Protein AF-A0A2P7QIU6-F1 (afdb_monomer)

Sequence (153 aa):
MKAYGISPVIDLADPEDSRVQACISLVTDIVCQALRARGDCFHYAVDWRDPGGPEWSTCTEDLAKPQVHTLSDPREIARLVRMSVDPFSGKAAIIRSIATCRAVTFGYDGQAFLCLRHEDDPPTSSDPSLVTTEDRSDLLADTDYFDGFLPAN

pLDDT: mean 87.94, std 11.89, range [35.66, 98.12]

Nearest PDB structures (foldseek):
  1t94-assembly2_B  TM=3.226E-01  e=3.345E-01  Homo sapiens
  6no4-assembly1_A  TM=3.415E-01  e=2.131E+00  Blastocystis sp. ATCC 50177/Nand II
  5dcx-assembly3_C  TM=1.815E-01  e=4.110E+00  adeno-associated virus 2

Secondary structure (DSSP, 8-state):
-EEEEEEESS----TT-HHHHHHHHHHHHHHHHHHTTTS---EEEEEEE-TTPPTTB---TTT-EEEEEEE--HHHHHHHHHHHH-TTS-B--EEE-TTT--EEEE-TTS-EEEEE-TTSPPP--S-TTTEEEEE-GGGGTS-STTT-PPPP-

Structure (mmCIF, N/CA/C/O backbone):
data_AF-A0A2P7QIU6-F1
#
_entry.id   AF-A0A2P7QIU6-F1
#
loop_
_atom_site.group_PDB
_atom_site.id
_atom_site.type_symbol
_atom_site.label_atom_id
_atom_site.label_alt_id
_atom_site.label_comp_id
_atom_site.label_asym_id
_atom_site.label_entity_id
_atom_site.label_seq_id
_atom_site.pdbx_PDB_ins_code
_atom_site.Cartn_x
_atom_site.Cartn_y
_atom_site.Cartn_z
_atom_site.occupancy
_atom_site.B_iso_or_equiv
_atom_site.auth_seq_id
_atom_site.auth_comp_id
_atom_site.auth_asym_id
_atom_site.auth_atom_id
_atom_site.pdbx_PDB_model_num
ATOM 1 N N . MET A 1 1 ? -12.591 -11.334 4.037 1.00 88.31 1 MET A N 1
ATOM 2 C CA . MET A 1 1 ? -11.599 -10.242 3.996 1.00 88.31 1 MET A CA 1
ATOM 3 C C . MET A 1 1 ? -12.321 -8.935 3.715 1.00 88.31 1 MET A C 1
ATOM 5 O O . MET A 1 1 ? -13.436 -8.980 3.208 1.00 88.31 1 MET A O 1
ATOM 9 N N . LYS A 1 2 ? -11.722 -7.797 4.057 1.00 93.12 2 LYS A N 1
ATOM 10 C CA . LYS A 1 2 ? -12.162 -6.455 3.647 1.00 93.12 2 LYS A CA 1
ATOM 11 C C . LYS A 1 2 ? -11.009 -5.772 2.929 1.00 93.12 2 LYS A C 1
ATOM 13 O O . LYS A 1 2 ? -9.859 -6.043 3.282 1.00 93.12 2 LYS A O 1
ATOM 18 N N . ALA A 1 3 ? -11.307 -4.911 1.964 1.00 94.38 3 ALA A N 1
ATOM 19 C CA . ALA A 1 3 ? -10.288 -4.075 1.349 1.00 94.38 3 ALA A CA 1
ATOM 20 C C . ALA A 1 3 ? -10.523 -2.601 1.659 1.00 94.38 3 ALA A C 1
ATOM 22 O O . ALA A 1 3 ? -11.663 -2.153 1.760 1.00 94.38 3 ALA A O 1
ATOM 23 N N . TYR A 1 4 ? -9.429 -1.864 1.815 1.00 96.94 4 TYR A N 1
ATOM 24 C CA . TYR A 1 4 ? -9.450 -0.431 2.065 1.00 96.94 4 TYR A CA 1
ATOM 25 C C . TYR A 1 4 ? -8.470 0.277 1.139 1.00 96.94 4 TYR A C 1
ATOM 27 O O . TYR A 1 4 ? -7.322 -0.151 1.003 1.00 96.94 4 TYR A O 1
ATOM 35 N N . GLY A 1 5 ? -8.919 1.371 0.533 1.00 96.38 5 GLY A N 1
ATOM 36 C CA . GLY A 1 5 ? -8.059 2.310 -0.172 1.00 96.38 5 GLY A CA 1
ATOM 37 C C . GLY A 1 5 ? -7.540 3.371 0.791 1.00 96.38 5 GLY A C 1
ATOM 38 O O . GLY A 1 5 ? -8.304 3.917 1.584 1.00 96.38 5 GLY A O 1
ATOM 39 N N . ILE A 1 6 ? -6.247 3.662 0.716 1.00 97.56 6 ILE A N 1
ATOM 40 C CA . ILE A 1 6 ? -5.589 4.778 1.394 1.00 97.56 6 ILE A CA 1
ATOM 41 C C . ILE A 1 6 ? -5.062 5.688 0.294 1.00 97.56 6 ILE A C 1
ATOM 43 O O . ILE A 1 6 ? -4.267 5.247 -0.537 1.00 97.56 6 ILE A O 1
ATOM 47 N N . SER A 1 7 ? -5.534 6.929 0.242 1.00 97.00 7 SER A N 1
ATOM 48 C CA . SER A 1 7 ? -5.229 7.842 -0.863 1.00 97.00 7 SER A CA 1
ATOM 49 C C . SER A 1 7 ? -4.799 9.215 -0.356 1.00 97.00 7 SER A C 1
ATOM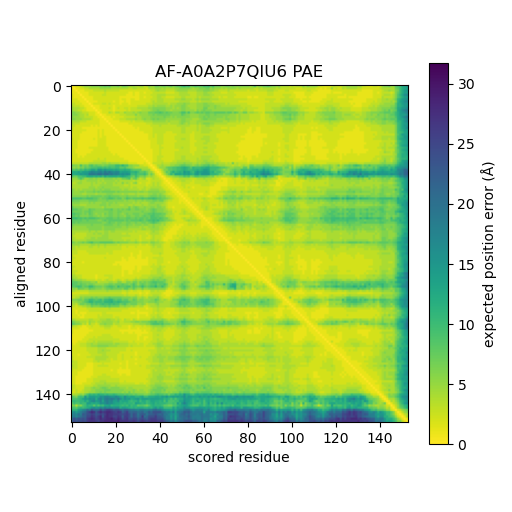 51 O O . SER A 1 7 ? -5.441 9.754 0.550 1.00 97.00 7 SER A O 1
ATOM 53 N N . PRO A 1 8 ? -3.739 9.805 -0.936 1.00 97.12 8 PRO A N 1
ATOM 54 C CA . PRO A 1 8 ? -3.456 11.223 -0.770 1.00 97.12 8 PRO A CA 1
ATOM 55 C C . PRO A 1 8 ? -4.654 12.071 -1.210 1.00 97.12 8 PRO A C 1
ATOM 57 O O . PRO A 1 8 ? -5.292 11.775 -2.218 1.00 97.12 8 PRO A O 1
ATOM 60 N N . VAL A 1 9 ? -4.942 13.146 -0.476 1.00 97.12 9 VAL A N 1
ATOM 61 C CA . VAL A 1 9 ? -5.907 14.184 -0.908 1.00 97.12 9 VAL A CA 1
ATOM 62 C C . VAL A 1 9 ? -5.219 15.429 -1.464 1.00 97.12 9 VAL A C 1
ATOM 64 O O . VAL A 1 9 ? -5.877 16.403 -1.830 1.00 97.12 9 VAL A O 1
ATOM 67 N N . ILE A 1 10 ? -3.889 15.411 -1.485 1.00 95.69 10 ILE A N 1
ATOM 68 C CA . ILE A 1 10 ? -3.035 16.461 -2.027 1.00 95.69 10 ILE A CA 1
ATOM 69 C C . ILE A 1 10 ? -2.326 15.949 -3.279 1.00 95.69 10 ILE A C 1
ATOM 71 O O . ILE A 1 10 ? -2.143 14.744 -3.443 1.00 95.69 10 ILE A O 1
ATOM 75 N N . ASP A 1 11 ? -1.891 16.876 -4.124 1.00 93.81 11 ASP A N 1
ATOM 76 C CA . ASP A 1 11 ? -1.032 16.566 -5.264 1.00 93.81 11 ASP A CA 1
ATOM 77 C C . ASP A 1 11 ? 0.400 16.258 -4.790 1.00 93.81 11 ASP A C 1
ATOM 79 O O . ASP A 1 11 ? 0.977 17.014 -4.004 1.00 93.81 11 ASP A O 1
ATOM 83 N N . LEU A 1 12 ? 0.968 15.146 -5.260 1.00 93.50 12 LEU A N 1
ATOM 84 C CA . LEU A 1 12 ? 2.328 14.704 -4.943 1.00 93.50 12 LEU A CA 1
ATOM 85 C C . LEU A 1 12 ? 3.288 15.088 -6.077 1.00 93.50 12 LEU A C 1
ATOM 87 O O . LEU A 1 12 ? 3.938 14.231 -6.666 1.00 93.50 12 LEU A O 1
ATOM 91 N N . ALA A 1 13 ? 3.354 16.380 -6.405 1.00 92.19 13 ALA A N 1
ATOM 92 C CA . ALA A 1 13 ? 4.117 16.879 -7.553 1.00 92.19 13 ALA A CA 1
ATOM 93 C C . ALA A 1 13 ? 5.568 17.286 -7.230 1.00 92.19 13 ALA A C 1
ATOM 95 O O . ALA A 1 13 ? 6.421 17.248 -8.117 1.00 92.19 13 ALA A O 1
ATOM 96 N N . ASP A 1 14 ? 5.856 17.677 -5.984 1.00 93.25 14 ASP A N 1
ATOM 97 C CA . ASP A 1 14 ? 7.179 18.154 -5.558 1.00 93.25 14 ASP A CA 1
ATOM 98 C C . ASP A 1 14 ? 7.730 17.294 -4.404 1.00 93.25 14 ASP A C 1
ATOM 100 O O . ASP A 1 14 ? 7.176 17.335 -3.301 1.00 93.25 14 ASP A O 1
ATOM 104 N N . PRO A 1 15 ? 8.819 16.525 -4.614 1.00 91.38 15 PRO A N 1
ATOM 105 C CA . PRO A 1 15 ? 9.409 15.703 -3.561 1.00 91.38 15 PRO A CA 1
ATOM 106 C C . PRO A 1 15 ? 9.994 16.530 -2.410 1.00 91.38 15 PRO A C 1
ATOM 108 O O . PRO A 1 15 ? 10.120 16.006 -1.305 1.00 91.38 15 PRO A O 1
ATOM 111 N N . GLU A 1 16 ? 10.331 17.803 -2.621 1.00 93.50 16 GLU A N 1
ATOM 112 C CA . GLU A 1 16 ? 10.907 18.661 -1.581 1.00 93.50 16 GLU A CA 1
ATOM 113 C C . GLU A 1 16 ? 9.830 19.356 -0.724 1.00 93.50 16 GLU A C 1
ATOM 115 O O . GLU A 1 16 ? 10.144 19.939 0.319 1.00 93.50 16 GLU A O 1
ATOM 120 N N . ASP A 1 17 ? 8.547 19.269 -1.104 1.00 96.25 17 ASP A N 1
ATOM 121 C CA . ASP A 1 17 ? 7.456 19.818 -0.300 1.00 96.25 17 ASP A CA 1
ATOM 122 C C . ASP A 1 17 ? 7.274 19.007 0.995 1.00 96.25 17 ASP A C 1
ATOM 124 O O . ASP A 1 17 ? 6.945 17.817 1.016 1.00 96.25 17 ASP A O 1
ATOM 128 N N . SER A 1 18 ? 7.420 19.698 2.125 1.00 96.81 18 SER A N 1
ATOM 129 C CA . SER A 1 18 ? 7.154 19.163 3.460 1.00 96.81 18 SER A CA 1
ATOM 130 C C . SER A 1 18 ? 5.779 18.493 3.615 1.00 96.81 18 SER A C 1
ATOM 132 O O . SER A 1 18 ? 5.670 17.515 4.355 1.00 96.81 18 SER A O 1
ATOM 134 N N . ARG A 1 19 ? 4.733 18.969 2.922 1.00 97.06 19 ARG A N 1
ATOM 135 C CA . ARG A 1 19 ? 3.393 18.359 2.935 1.00 97.06 19 ARG A CA 1
ATOM 136 C C . ARG A 1 19 ? 3.373 17.035 2.184 1.00 97.06 19 ARG A C 1
ATOM 138 O O . ARG A 1 19 ? 2.743 16.095 2.662 1.00 97.06 19 ARG A O 1
ATOM 145 N N . VAL A 1 20 ? 4.085 16.940 1.061 1.00 97.19 20 VAL A N 1
ATOM 146 C CA . VAL A 1 20 ? 4.261 15.693 0.302 1.00 97.19 20 VAL A CA 1
ATOM 147 C C . VAL A 1 20 ? 5.003 14.670 1.160 1.00 97.19 20 VAL A C 1
ATOM 149 O O . VAL A 1 20 ? 4.517 13.556 1.358 1.00 97.19 20 VAL A O 1
ATOM 152 N N . GLN A 1 21 ? 6.109 15.070 1.792 1.00 96.62 21 GLN A N 1
ATOM 153 C CA . GLN A 1 21 ? 6.862 14.200 2.700 1.00 96.62 21 GLN A CA 1
ATOM 154 C C . GLN A 1 21 ? 6.043 13.765 3.926 1.00 96.62 21 GLN A C 1
ATOM 156 O O . GLN A 1 21 ? 6.145 12.611 4.361 1.00 96.62 21 GLN A O 1
ATOM 161 N N . ALA A 1 22 ? 5.207 14.652 4.473 1.00 97.62 22 ALA A N 1
ATOM 162 C CA . ALA A 1 22 ? 4.281 14.320 5.553 1.00 97.62 22 ALA A CA 1
ATOM 163 C C . ALA A 1 22 ? 3.207 13.325 5.092 1.00 97.62 22 ALA A C 1
ATOM 165 O O . ALA A 1 22 ? 2.948 12.352 5.796 1.00 97.62 22 ALA A O 1
ATOM 166 N N . CYS A 1 23 ? 2.641 13.513 3.896 1.00 97.88 23 CYS A N 1
ATOM 167 C CA . CYS A 1 23 ? 1.654 12.608 3.312 1.00 97.88 23 CYS A CA 1
ATOM 168 C C . CYS A 1 23 ? 2.228 11.200 3.103 1.00 97.88 23 CYS A C 1
ATOM 170 O O . CYS A 1 23 ? 1.657 10.227 3.593 1.00 97.88 23 CYS A O 1
ATOM 172 N N . ILE A 1 24 ? 3.397 11.085 2.461 1.00 96.94 24 ILE A N 1
ATOM 173 C CA . ILE A 1 24 ? 4.092 9.802 2.250 1.00 96.94 24 ILE A CA 1
ATOM 174 C C . ILE A 1 24 ? 4.354 9.102 3.589 1.00 96.94 24 ILE A C 1
ATOM 176 O O . ILE A 1 24 ? 4.132 7.896 3.728 1.00 96.94 24 ILE A O 1
ATOM 180 N N . SER A 1 25 ? 4.807 9.855 4.596 1.00 97.31 25 SER A N 1
ATOM 181 C CA . SER A 1 25 ? 5.057 9.311 5.936 1.00 97.31 25 SER A CA 1
ATOM 182 C C . SER A 1 25 ? 3.767 8.812 6.588 1.00 97.31 25 SER A C 1
ATOM 184 O O . SER A 1 25 ? 3.745 7.703 7.110 1.00 97.31 25 SER A O 1
ATOM 186 N N . LEU A 1 26 ? 2.676 9.573 6.483 1.00 98.12 26 LEU A N 1
ATOM 187 C CA . LEU A 1 26 ? 1.386 9.200 7.052 1.00 98.12 26 LEU A CA 1
ATOM 188 C C . LEU A 1 26 ? 0.808 7.934 6.405 1.00 98.12 26 LEU A C 1
ATOM 190 O O . LEU A 1 26 ? 0.401 7.022 7.121 1.00 98.12 26 LEU A O 1
ATOM 194 N N . VAL A 1 27 ? 0.813 7.831 5.072 1.00 97.75 27 VAL A N 1
ATOM 195 C CA . VAL A 1 27 ? 0.376 6.604 4.380 1.00 97.75 27 VAL A CA 1
ATOM 196 C C . VAL A 1 27 ? 1.248 5.416 4.801 1.00 97.75 27 VAL A C 1
ATOM 198 O O . VAL A 1 27 ? 0.722 4.346 5.115 1.00 97.75 27 VAL A O 1
ATOM 201 N N . THR A 1 28 ? 2.570 5.610 4.879 1.00 97.00 28 THR A N 1
ATOM 202 C CA . THR A 1 28 ? 3.514 4.579 5.344 1.00 97.00 28 THR A CA 1
ATOM 203 C C . THR A 1 28 ? 3.159 4.082 6.743 1.00 97.00 28 THR A C 1
ATOM 205 O O . THR A 1 28 ? 3.105 2.870 6.970 1.00 97.00 28 THR A O 1
ATOM 208 N N . ASP A 1 29 ? 2.895 5.000 7.671 1.00 96.81 29 ASP A N 1
ATOM 209 C CA . ASP A 1 29 ? 2.571 4.681 9.059 1.00 96.81 29 ASP A CA 1
ATOM 210 C C . ASP A 1 29 ? 1.243 3.925 9.167 1.00 96.81 29 ASP A C 1
ATOM 212 O O . ASP A 1 29 ? 1.190 2.890 9.837 1.00 96.81 29 ASP A O 1
ATOM 216 N N . ILE A 1 30 ? 0.202 4.370 8.451 1.00 97.31 30 ILE A N 1
ATOM 217 C CA . ILE A 1 30 ? -1.106 3.695 8.409 1.00 97.31 30 ILE A CA 1
ATOM 218 C C . ILE A 1 30 ? -0.944 2.252 7.910 1.00 97.31 30 ILE A C 1
ATOM 220 O O . ILE A 1 30 ? -1.432 1.312 8.545 1.00 97.31 30 ILE A O 1
ATOM 224 N N . VAL A 1 31 ? -0.225 2.051 6.799 1.00 95.88 31 VAL A N 1
ATOM 225 C CA . VAL A 1 31 ? 0.018 0.718 6.225 1.00 95.88 31 VAL A CA 1
ATOM 226 C C . VAL A 1 31 ? 0.811 -0.158 7.193 1.00 95.88 31 VAL A C 1
ATOM 228 O O . VAL A 1 31 ? 0.428 -1.301 7.448 1.00 95.88 31 VAL A O 1
ATOM 231 N N . CYS A 1 32 ? 1.895 0.362 7.773 1.00 94.31 32 CYS A N 1
ATOM 232 C CA . CYS A 1 32 ? 2.720 -0.394 8.713 1.00 94.31 32 CYS A CA 1
ATOM 233 C C . CYS A 1 32 ? 1.942 -0.788 9.971 1.00 94.31 32 CYS A C 1
ATOM 235 O O . CYS A 1 32 ? 2.084 -1.917 10.447 1.00 94.31 32 CYS A O 1
ATOM 237 N N . GLN A 1 33 ? 1.115 0.114 10.502 1.00 93.56 33 GLN A N 1
ATOM 238 C CA . GLN A 1 33 ? 0.252 -0.163 11.644 1.00 93.56 33 GLN A CA 1
ATOM 239 C C . GLN A 1 33 ? -0.759 -1.265 11.317 1.00 93.56 33 GLN A C 1
ATOM 241 O O . GLN A 1 33 ? -0.920 -2.188 12.115 1.00 93.56 33 GLN A O 1
ATOM 246 N N . ALA A 1 34 ? -1.395 -1.210 10.145 1.00 93.81 34 ALA A N 1
ATOM 247 C CA . ALA A 1 34 ? -2.364 -2.214 9.719 1.00 93.81 34 ALA A CA 1
ATOM 248 C C . ALA A 1 34 ? -1.715 -3.591 9.495 1.00 93.81 34 ALA A C 1
ATOM 250 O O . ALA A 1 34 ? -2.200 -4.601 10.007 1.00 93.81 34 ALA A O 1
ATOM 251 N N . LEU A 1 35 ? -0.577 -3.646 8.794 1.00 91.75 35 LEU A N 1
ATOM 252 C CA . LEU A 1 35 ? 0.150 -4.894 8.532 1.00 91.75 35 LEU A CA 1
ATOM 253 C C . LEU A 1 35 ? 0.642 -5.572 9.812 1.00 91.75 35 LEU A C 1
ATOM 255 O O . LEU A 1 35 ? 0.665 -6.802 9.883 1.00 91.75 35 LEU A O 1
ATOM 259 N N . ARG A 1 36 ? 1.052 -4.775 10.802 1.00 88.31 36 ARG A N 1
ATOM 260 C CA . ARG A 1 36 ? 1.616 -5.243 12.076 1.00 88.31 36 ARG A CA 1
ATOM 261 C C . ARG A 1 36 ? 0.596 -5.247 13.208 1.00 88.31 36 ARG A C 1
ATOM 263 O O . ARG A 1 36 ? 0.973 -5.410 14.372 1.00 88.31 36 ARG A O 1
ATOM 270 N N . ALA A 1 37 ? -0.685 -5.050 12.903 1.00 83.25 37 ALA A N 1
ATOM 271 C CA . ALA A 1 37 ? -1.733 -5.054 13.907 1.00 83.25 37 ALA A CA 1
ATOM 272 C C . ALA A 1 37 ? -1.681 -6.376 14.684 1.00 83.25 37 ALA A C 1
ATOM 274 O O . ALA A 1 37 ? -1.791 -7.445 14.090 1.00 83.25 37 ALA A O 1
ATOM 275 N N . ARG A 1 38 ? -1.559 -6.287 16.018 1.00 79.81 38 ARG A N 1
ATOM 276 C CA . ARG A 1 38 ? -1.363 -7.411 16.964 1.00 79.81 38 ARG A CA 1
ATOM 277 C C . ARG A 1 38 ? 0.074 -7.948 17.098 1.00 79.81 38 ARG A C 1
ATOM 279 O O . ARG A 1 38 ? 0.271 -8.953 17.771 1.00 79.81 38 ARG A O 1
ATOM 286 N N . GLY A 1 39 ? 1.075 -7.229 16.583 1.00 75.81 39 GLY A N 1
ATOM 287 C CA . GLY A 1 39 ? 2.497 -7.506 16.837 1.00 75.81 39 GLY A CA 1
ATOM 288 C C . GLY A 1 39 ? 3.136 -8.507 15.875 1.00 75.81 39 GLY A C 1
ATOM 289 O O . GLY A 1 39 ? 4.236 -8.988 16.141 1.00 75.81 39 GLY A O 1
ATOM 290 N N . ASP A 1 40 ? 2.465 -8.808 14.766 1.00 72.56 40 ASP A N 1
ATOM 291 C CA . ASP A 1 40 ? 2.958 -9.740 13.759 1.00 72.56 40 ASP A CA 1
ATOM 292 C C . ASP A 1 40 ? 4.158 -9.150 13.002 1.00 72.56 40 ASP A C 1
ATOM 294 O O . ASP A 1 40 ? 4.140 -7.988 12.588 1.00 72.56 40 ASP A O 1
ATOM 298 N N . CYS A 1 41 ? 5.191 -9.969 12.794 1.00 69.06 41 CYS A N 1
ATOM 299 C CA . CYS A 1 41 ? 6.397 -9.615 12.029 1.00 69.06 41 CYS A CA 1
ATOM 300 C C . CYS A 1 41 ? 6.702 -10.636 10.921 1.00 69.06 41 CYS A C 1
ATOM 302 O O . CYS A 1 41 ? 7.815 -10.674 10.407 1.00 69.06 41 CYS A O 1
ATOM 304 N N . PHE A 1 42 ? 5.754 -11.527 10.610 1.00 79.44 42 PHE A N 1
ATOM 305 C CA . PHE A 1 42 ? 5.931 -12.523 9.560 1.00 79.44 42 PHE A CA 1
ATOM 306 C C . PHE A 1 42 ? 5.279 -12.034 8.271 1.00 79.44 42 PHE A C 1
ATOM 308 O O . PHE A 1 42 ? 4.104 -12.317 7.995 1.00 79.44 42 PHE A O 1
ATOM 315 N N . HIS A 1 43 ? 6.061 -11.282 7.500 1.00 88.56 43 HIS A N 1
ATOM 316 C CA . HIS A 1 43 ? 5.674 -10.753 6.202 1.00 88.56 43 HIS A CA 1
ATOM 317 C C . HIS A 1 43 ? 6.653 -11.217 5.129 1.00 88.56 43 HIS A C 1
ATOM 319 O O . HIS A 1 43 ? 7.804 -11.555 5.401 1.00 88.56 43 HIS A O 1
ATOM 325 N N . TYR A 1 44 ? 6.183 -11.235 3.894 1.00 90.38 44 TYR A N 1
ATOM 326 C CA . TYR A 1 44 ? 7.001 -11.391 2.707 1.00 90.38 44 TYR A CA 1
ATOM 327 C C . TYR A 1 44 ? 6.611 -10.319 1.701 1.00 90.38 44 TYR A C 1
ATOM 329 O O . TYR A 1 44 ? 5.449 -9.913 1.640 1.00 90.38 44 TYR A O 1
ATOM 337 N N . ALA A 1 45 ? 7.579 -9.866 0.920 1.00 90.88 45 ALA A N 1
ATOM 338 C CA . ALA A 1 45 ? 7.333 -9.064 -0.262 1.00 90.88 45 ALA A CA 1
ATOM 339 C C . ALA A 1 45 ? 7.499 -9.914 -1.518 1.00 90.88 45 ALA A C 1
ATOM 341 O O . ALA A 1 45 ? 8.384 -10.769 -1.591 1.00 90.88 45 ALA A O 1
ATOM 342 N N . VAL A 1 46 ? 6.637 -9.664 -2.495 1.00 89.06 46 VAL A N 1
ATOM 343 C CA . VAL A 1 46 ? 6.740 -10.190 -3.851 1.00 89.06 46 VAL A CA 1
ATOM 344 C C . VAL A 1 46 ? 7.287 -9.075 -4.735 1.00 89.06 46 VAL A C 1
ATOM 346 O O . VAL A 1 46 ? 6.619 -8.054 -4.913 1.00 89.06 46 VAL A O 1
ATOM 349 N N . ASP A 1 47 ? 8.503 -9.275 -5.241 1.00 89.00 47 ASP A N 1
ATOM 350 C CA . ASP A 1 47 ? 9.157 -8.429 -6.244 1.00 89.00 47 ASP A CA 1
ATOM 351 C C . ASP A 1 47 ? 8.902 -9.012 -7.634 1.00 89.00 47 ASP A C 1
ATOM 353 O O . ASP A 1 47 ? 9.284 -10.154 -7.901 1.00 89.00 47 ASP A O 1
ATOM 357 N N . TRP A 1 48 ? 8.268 -8.252 -8.521 1.00 86.69 48 TRP A N 1
ATOM 358 C CA . TRP A 1 48 ? 8.169 -8.619 -9.931 1.00 86.69 48 TRP A CA 1
ATOM 359 C C . TRP A 1 48 ? 9.315 -7.955 -10.666 1.00 86.69 48 TRP A C 1
ATOM 361 O O . TRP A 1 48 ? 9.298 -6.746 -10.874 1.00 86.69 48 TRP A O 1
ATOM 371 N N . ARG A 1 49 ? 10.320 -8.746 -11.049 1.00 89.38 49 ARG A N 1
ATOM 372 C CA . ARG A 1 49 ? 11.518 -8.207 -11.695 1.00 89.38 49 ARG A CA 1
ATOM 373 C C . ARG A 1 49 ? 11.928 -8.994 -12.923 1.00 89.38 49 ARG A C 1
ATOM 375 O O . ARG A 1 49 ? 11.814 -10.224 -12.965 1.00 89.38 49 ARG A O 1
ATOM 382 N N . ASP A 1 50 ? 12.478 -8.280 -13.895 1.00 90.81 50 ASP A N 1
ATOM 383 C CA . ASP A 1 50 ? 13.079 -8.888 -15.078 1.00 90.81 50 ASP A CA 1
ATOM 384 C C . ASP A 1 50 ? 14.297 -9.749 -14.681 1.00 90.81 50 ASP A C 1
ATOM 386 O O . ASP A 1 50 ? 14.978 -9.462 -13.687 1.00 90.81 50 ASP A O 1
ATOM 390 N N . PRO A 1 51 ? 14.623 -10.817 -15.433 1.00 90.62 51 PRO A N 1
ATOM 391 C CA . PRO A 1 51 ? 15.806 -11.628 -15.165 1.00 90.62 51 PRO A CA 1
ATOM 392 C C . PRO A 1 51 ? 17.095 -10.790 -15.158 1.00 90.62 51 PRO A C 1
ATOM 394 O O . PRO A 1 51 ? 17.504 -10.248 -16.180 1.00 90.62 51 PRO A O 1
ATOM 397 N N . GLY A 1 52 ? 17.756 -10.708 -13.999 1.00 87.75 52 GLY A N 1
ATOM 398 C CA . GLY A 1 52 ? 18.968 -9.897 -13.810 1.00 87.75 52 GLY A CA 1
ATOM 399 C C . GLY A 1 52 ? 18.715 -8.399 -13.594 1.00 87.75 52 GLY A C 1
ATOM 400 O O . GLY A 1 52 ? 19.681 -7.646 -13.477 1.00 87.75 52 GLY A O 1
ATOM 401 N N . GLY A 1 53 ? 17.451 -7.972 -13.525 1.00 88.81 53 GLY A N 1
ATOM 402 C CA . GLY A 1 53 ? 17.063 -6.602 -13.204 1.00 88.81 53 GLY A CA 1
ATOM 403 C C . GLY A 1 53 ? 17.294 -6.236 -11.730 1.00 88.81 53 GLY A C 1
ATOM 404 O O . GLY A 1 53 ? 17.461 -7.125 -10.883 1.00 88.81 53 GLY A O 1
ATOM 405 N N . PRO A 1 54 ? 17.328 -4.929 -11.412 1.00 89.38 54 PRO A N 1
ATOM 406 C CA . PRO A 1 54 ? 17.411 -4.460 -10.036 1.00 89.38 54 PRO A CA 1
ATOM 407 C C . PRO A 1 54 ? 16.139 -4.814 -9.254 1.00 89.38 54 PRO A C 1
ATOM 409 O O . PRO A 1 54 ? 15.072 -5.009 -9.827 1.00 89.38 54 PRO A O 1
ATOM 412 N N . GLU A 1 55 ? 16.262 -4.913 -7.932 1.00 88.94 55 GLU A N 1
ATOM 413 C CA . GLU A 1 55 ? 15.108 -5.183 -7.073 1.00 88.94 55 GLU A CA 1
ATOM 414 C C . GLU A 1 55 ? 14.145 -3.997 -7.034 1.00 88.94 55 GLU A C 1
ATOM 416 O O . GLU A 1 55 ? 14.578 -2.838 -6.941 1.00 88.94 55 GLU A O 1
ATOM 421 N N . TRP A 1 56 ? 12.851 -4.313 -7.006 1.00 88.25 56 TRP A N 1
ATOM 422 C CA . TRP A 1 56 ? 11.753 -3.364 -6.838 1.00 88.25 56 TRP A CA 1
ATOM 423 C C . TRP A 1 56 ? 11.668 -2.313 -7.940 1.00 88.25 56 TRP A C 1
ATOM 425 O O . TRP A 1 56 ? 11.133 -1.246 -7.685 1.00 88.25 56 TRP A O 1
ATOM 435 N N . SER A 1 57 ? 12.231 -2.534 -9.126 1.00 84.69 57 SER A N 1
ATOM 436 C CA . SER A 1 57 ? 12.127 -1.576 -10.232 1.00 84.69 57 SER A CA 1
ATOM 437 C C . SER A 1 57 ? 10.925 -1.866 -11.122 1.00 84.69 57 SER A C 1
ATOM 439 O O . SER A 1 57 ? 10.383 -2.969 -11.107 1.00 84.69 57 SER A O 1
ATOM 441 N N . THR A 1 58 ? 10.578 -0.918 -11.994 1.00 82.69 58 THR A N 1
ATOM 442 C CA . THR A 1 58 ? 9.727 -1.209 -13.153 1.00 82.69 58 THR A CA 1
ATOM 443 C C . THR A 1 58 ? 10.246 -2.445 -13.891 1.00 82.69 58 THR A C 1
ATOM 445 O O . THR A 1 58 ? 11.454 -2.584 -14.109 1.00 82.69 58 THR A O 1
ATOM 448 N N . CYS A 1 59 ? 9.333 -3.337 -14.256 1.00 86.12 59 CYS A N 1
ATOM 449 C CA . CYS A 1 59 ? 9.622 -4.585 -14.947 1.00 86.12 59 CYS A CA 1
ATOM 450 C C . CYS A 1 59 ? 8.768 -4.717 -16.212 1.00 86.12 59 CYS A C 1
ATOM 452 O O . CYS A 1 59 ? 7.816 -3.962 -16.422 1.00 86.12 59 CYS A O 1
ATOM 454 N N . THR A 1 60 ? 9.134 -5.665 -17.069 1.00 87.25 60 THR A N 1
ATOM 455 C CA . THR A 1 60 ? 8.403 -5.988 -18.291 1.00 87.25 60 THR A CA 1
ATOM 456 C C . THR A 1 60 ? 7.420 -7.109 -17.982 1.00 87.25 60 THR A C 1
ATOM 458 O O . THR A 1 60 ? 7.846 -8.210 -17.648 1.00 87.25 60 THR A O 1
ATOM 461 N N . GLU A 1 61 ? 6.119 -6.854 -18.120 1.00 80.50 61 GLU A N 1
ATOM 462 C CA . GLU A 1 61 ? 5.043 -7.784 -17.730 1.00 80.5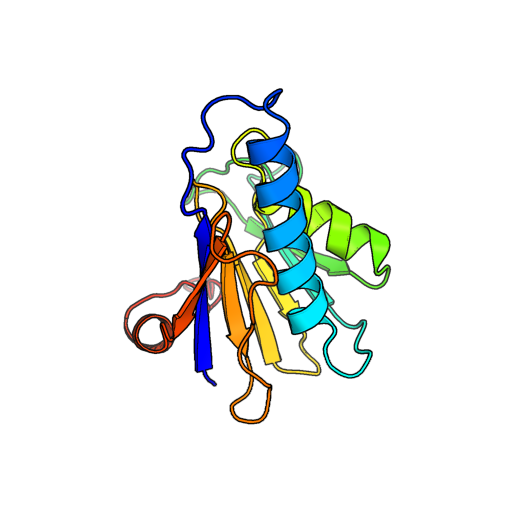0 61 GLU A CA 1
ATOM 463 C C . GLU A 1 61 ? 5.245 -9.220 -18.262 1.00 80.50 61 GLU A C 1
ATOM 465 O O . GLU A 1 61 ? 5.138 -10.179 -17.503 1.00 80.50 61 GLU A O 1
ATOM 470 N N . ASP A 1 62 ? 5.672 -9.370 -19.522 1.00 85.44 62 ASP A N 1
ATOM 471 C CA . ASP A 1 62 ? 5.887 -10.680 -20.164 1.00 85.44 62 ASP A CA 1
ATOM 472 C C . ASP A 1 62 ? 7.214 -11.379 -19.797 1.00 85.44 62 ASP A C 1
ATOM 474 O O . ASP A 1 62 ? 7.440 -12.536 -20.163 1.00 85.44 62 ASP A O 1
ATOM 478 N N . LEU A 1 63 ? 8.138 -10.685 -19.125 1.00 89.00 63 LEU A N 1
ATOM 479 C CA . LEU A 1 63 ? 9.469 -11.209 -18.776 1.00 89.00 63 LEU A CA 1
ATOM 480 C C . LEU A 1 63 ? 9.672 -11.363 -17.273 1.00 89.00 63 LEU A C 1
ATOM 482 O O . LEU A 1 63 ? 10.456 -12.222 -16.845 1.00 89.00 63 LEU A O 1
ATOM 486 N N . ALA A 1 64 ? 9.011 -10.513 -16.492 1.00 89.00 64 ALA A N 1
ATOM 487 C CA . ALA A 1 64 ? 9.181 -10.420 -15.062 1.00 89.00 64 ALA A CA 1
ATOM 488 C C . ALA A 1 64 ? 8.859 -11.752 -14.382 1.00 89.00 64 ALA A C 1
ATOM 490 O O . ALA A 1 64 ? 7.926 -12.471 -14.739 1.00 89.00 64 ALA A O 1
ATOM 491 N N . LYS A 1 65 ? 9.652 -12.092 -13.367 1.00 88.75 65 LYS A N 1
ATOM 492 C CA . LYS A 1 65 ? 9.433 -13.279 -12.540 1.00 88.75 65 LYS A CA 1
ATOM 493 C C . LYS A 1 65 ? 9.266 -12.860 -11.088 1.00 88.75 65 LYS A C 1
ATOM 495 O O . LYS A 1 65 ? 10.014 -11.989 -10.636 1.00 88.75 65 LYS A O 1
ATOM 500 N N . PRO A 1 66 ? 8.368 -13.514 -10.334 1.00 87.19 66 PRO A N 1
ATOM 501 C CA . PRO A 1 66 ? 8.203 -13.204 -8.929 1.00 87.19 66 PRO A CA 1
ATOM 502 C C . PRO A 1 66 ? 9.443 -13.659 -8.156 1.00 87.19 66 PRO A C 1
ATOM 504 O O . PRO A 1 66 ? 9.925 -14.783 -8.322 1.00 87.19 66 PRO A O 1
ATOM 507 N N . GLN A 1 67 ? 9.958 -12.791 -7.295 1.00 88.38 67 GLN A N 1
ATOM 508 C CA . GLN A 1 67 ? 10.919 -13.121 -6.251 1.00 88.38 67 GLN A CA 1
ATOM 509 C C . GLN A 1 67 ? 10.264 -12.872 -4.897 1.00 88.38 67 GLN A C 1
ATOM 511 O O . GLN A 1 67 ? 9.582 -11.870 -4.698 1.00 88.38 67 GLN A O 1
ATOM 516 N N . VAL A 1 68 ? 10.447 -13.805 -3.966 1.00 89.25 68 VAL A N 1
ATOM 517 C CA . VAL A 1 68 ? 9.860 -13.711 -2.627 1.00 89.25 68 VAL A CA 1
ATOM 518 C C . VAL A 1 68 ? 10.952 -13.359 -1.630 1.00 89.25 68 VAL A C 1
ATOM 520 O O . VAL A 1 68 ? 11.933 -14.089 -1.490 1.00 89.25 68 VAL A O 1
ATOM 523 N N . HIS A 1 69 ? 10.751 -12.256 -0.919 1.00 89.62 69 HIS A N 1
ATOM 524 C CA . HIS A 1 69 ? 11.680 -11.724 0.070 1.00 89.62 69 HIS A CA 1
ATOM 525 C C . HIS A 1 69 ? 11.034 -11.780 1.450 1.00 89.62 69 HIS A C 1
ATOM 527 O O . HIS A 1 69 ? 9.961 -11.217 1.657 1.00 89.62 69 HIS A O 1
ATOM 533 N N . THR A 1 70 ? 11.671 -12.453 2.406 1.00 90.75 70 THR A N 1
ATOM 534 C CA . THR A 1 70 ? 11.204 -12.459 3.798 1.00 90.75 70 THR A CA 1
ATOM 535 C C . THR A 1 70 ? 11.443 -11.093 4.426 1.00 90.75 70 THR A C 1
ATOM 537 O O . THR A 1 70 ? 12.558 -10.585 4.379 1.00 90.75 70 THR A O 1
ATOM 540 N N . LEU A 1 71 ? 10.423 -10.537 5.074 1.00 89.06 71 LEU A N 1
ATOM 541 C CA . LEU A 1 71 ? 10.499 -9.280 5.805 1.00 89.06 71 LEU A CA 1
ATOM 542 C C . LEU A 1 71 ? 10.262 -9.543 7.291 1.00 89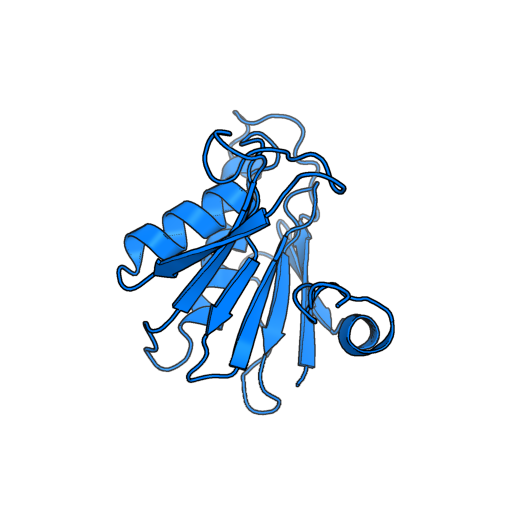.06 71 LEU A C 1
ATOM 544 O O . LEU A 1 71 ? 9.125 -9.560 7.759 1.00 89.06 71 LEU A O 1
ATOM 548 N N . SER A 1 72 ? 11.345 -9.777 8.029 1.00 85.00 72 SER A N 1
ATOM 549 C CA . SER A 1 72 ? 11.297 -10.017 9.479 1.00 85.00 72 SER A CA 1
ATOM 550 C C . SER A 1 72 ? 11.683 -8.797 10.319 1.00 85.00 72 SER A C 1
ATOM 552 O O . SER A 1 72 ? 11.368 -8.759 11.508 1.00 85.00 72 SER A O 1
ATOM 554 N N . ASP A 1 73 ? 12.374 -7.811 9.735 1.00 88.38 73 ASP A N 1
ATOM 555 C CA . ASP A 1 73 ? 12.733 -6.560 10.412 1.00 88.38 73 ASP A CA 1
ATOM 556 C C . ASP A 1 73 ? 11.645 -5.493 10.177 1.00 88.38 73 ASP A C 1
ATOM 558 O O . ASP A 1 73 ? 11.419 -5.079 9.035 1.00 88.38 73 ASP A O 1
ATOM 562 N N . PRO A 1 74 ? 10.994 -4.971 11.235 1.00 87.94 74 PRO A N 1
ATOM 563 C CA . PRO A 1 74 ? 10.046 -3.868 11.119 1.00 87.94 74 PRO A CA 1
ATOM 564 C C . PRO A 1 74 ? 10.586 -2.630 10.395 1.00 87.94 74 PRO A C 1
ATOM 566 O O . PRO A 1 74 ? 9.815 -1.914 9.756 1.00 87.94 74 PRO A O 1
ATOM 569 N N . ARG A 1 75 ? 11.893 -2.356 10.493 1.00 91.25 75 ARG A N 1
ATOM 570 C CA . ARG A 1 75 ? 12.524 -1.222 9.801 1.00 91.25 75 ARG A CA 1
ATOM 571 C C . ARG A 1 75 ? 12.597 -1.455 8.301 1.00 91.25 75 ARG A C 1
ATOM 573 O O . ARG A 1 75 ? 12.430 -0.514 7.530 1.00 91.25 75 ARG A O 1
ATOM 580 N N . GLU A 1 76 ? 12.825 -2.696 7.891 1.00 91.00 76 GLU A N 1
ATOM 581 C CA . GLU A 1 76 ? 12.856 -3.076 6.485 1.00 91.00 76 GLU A CA 1
ATOM 582 C C . GLU A 1 76 ? 11.461 -3.002 5.862 1.00 91.00 76 GLU A C 1
ATOM 584 O O . GLU A 1 76 ? 11.318 -2.417 4.790 1.00 91.00 76 GLU A O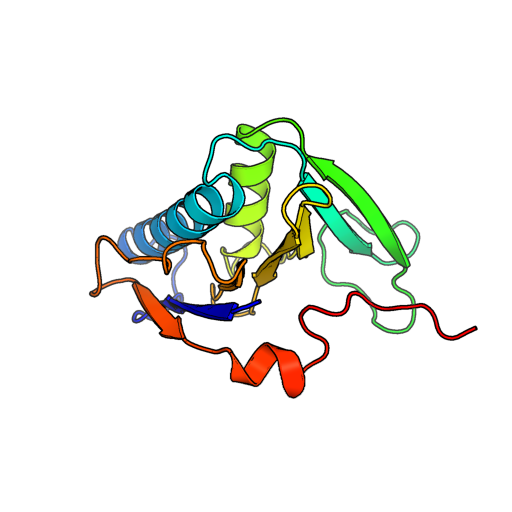 1
ATOM 589 N N . ILE A 1 77 ? 10.433 -3.482 6.577 1.00 91.88 77 ILE A N 1
ATOM 590 C CA . ILE A 1 77 ? 9.027 -3.328 6.171 1.00 91.88 77 ILE A CA 1
ATOM 591 C C . ILE A 1 77 ? 8.702 -1.845 5.976 1.00 91.88 77 ILE A C 1
ATOM 593 O O . ILE A 1 77 ? 8.250 -1.458 4.903 1.00 91.88 77 ILE A O 1
ATOM 597 N N . ALA A 1 78 ? 8.978 -1.004 6.978 1.00 93.75 78 ALA A N 1
ATOM 598 C CA . ALA A 1 78 ? 8.675 0.425 6.907 1.00 93.75 78 ALA A CA 1
ATOM 599 C C . ALA A 1 78 ? 9.413 1.125 5.758 1.00 93.75 78 ALA A C 1
ATOM 601 O O . ALA A 1 78 ? 8.830 1.943 5.050 1.00 93.75 78 ALA A O 1
ATOM 602 N N . ARG A 1 79 ? 10.684 0.771 5.531 1.00 94.00 79 ARG A N 1
ATOM 603 C CA . ARG A 1 79 ? 11.472 1.288 4.408 1.00 94.00 79 ARG A CA 1
ATOM 604 C C . ARG A 1 79 ? 10.854 0.900 3.064 1.00 94.00 79 ARG A C 1
ATOM 606 O O . ARG A 1 79 ? 10.731 1.760 2.198 1.00 94.00 79 ARG A O 1
ATOM 613 N N . LEU A 1 80 ? 10.471 -0.366 2.887 1.00 94.25 80 LEU A N 1
ATOM 614 C CA . LEU A 1 80 ? 9.898 -0.853 1.631 1.00 94.25 80 LEU A CA 1
ATOM 615 C C . LEU A 1 80 ? 8.507 -0.269 1.365 1.00 94.25 80 LEU A C 1
ATOM 617 O O . LEU A 1 80 ? 8.225 0.133 0.239 1.00 94.25 80 LEU A O 1
ATOM 621 N N . VAL A 1 81 ? 7.665 -0.169 2.398 1.00 95.31 81 VAL A N 1
ATOM 622 C CA . VAL A 1 81 ? 6.368 0.515 2.313 1.00 95.31 81 VAL A CA 1
ATOM 623 C C . VAL A 1 81 ? 6.578 1.967 1.895 1.00 95.31 81 VAL A C 1
ATOM 625 O O . VAL A 1 81 ? 5.966 2.399 0.927 1.00 95.31 81 VAL A O 1
ATOM 628 N N . ARG A 1 82 ? 7.488 2.699 2.556 1.00 95.69 82 ARG A N 1
ATOM 629 C CA . ARG A 1 82 ? 7.780 4.094 2.199 1.00 95.69 82 ARG A CA 1
ATOM 630 C C . ARG A 1 82 ? 8.208 4.227 0.747 1.00 95.69 82 ARG A C 1
ATOM 632 O O . ARG A 1 82 ? 7.713 5.101 0.055 1.00 95.69 82 ARG A O 1
ATOM 639 N N . MET A 1 83 ? 9.110 3.361 0.290 1.00 94.19 83 MET A N 1
ATOM 640 C CA . MET A 1 83 ? 9.539 3.355 -1.108 1.00 94.19 83 MET A CA 1
ATOM 641 C C . MET A 1 83 ? 8.365 3.091 -2.049 1.00 94.19 83 MET A C 1
ATOM 643 O O . MET A 1 83 ? 8.255 3.772 -3.052 1.00 94.19 83 MET A O 1
ATOM 647 N N . SER A 1 84 ? 7.471 2.163 -1.710 1.00 93.75 84 SER A N 1
ATOM 648 C CA . SER A 1 84 ? 6.334 1.813 -2.571 1.00 93.75 84 SER A CA 1
ATOM 649 C C . SER A 1 84 ? 5.240 2.885 -2.619 1.00 93.75 84 SER A C 1
ATOM 651 O O . SER A 1 84 ? 4.496 2.962 -3.585 1.00 93.75 84 SER A O 1
ATOM 653 N N . VAL A 1 85 ? 5.135 3.702 -1.569 1.00 94.25 85 VAL A N 1
ATOM 654 C CA . VAL A 1 85 ? 4.213 4.846 -1.480 1.00 94.25 85 VAL A CA 1
ATOM 655 C C . VAL A 1 85 ? 4.809 6.104 -2.112 1.00 94.25 85 VAL A C 1
ATOM 657 O O . VAL A 1 85 ? 4.078 6.997 -2.517 1.00 94.25 85 VAL A O 1
ATOM 660 N N . ASP A 1 86 ? 6.130 6.225 -2.158 1.00 94.19 86 ASP A N 1
ATOM 661 C CA . ASP A 1 86 ? 6.795 7.389 -2.727 1.00 94.19 86 ASP A CA 1
ATOM 662 C C . ASP A 1 86 ? 6.757 7.319 -4.268 1.00 94.19 86 ASP A C 1
ATOM 664 O O . ASP A 1 86 ? 7.486 6.504 -4.849 1.00 94.19 86 ASP A O 1
ATOM 668 N N . PRO A 1 87 ? 5.958 8.171 -4.950 1.00 90.56 87 PRO A N 1
ATOM 669 C CA . PRO A 1 87 ? 5.817 8.123 -6.406 1.00 90.56 87 PRO A CA 1
ATOM 670 C C . PRO A 1 87 ? 7.132 8.447 -7.132 1.00 90.56 87 PRO A C 1
ATOM 672 O O . PRO A 1 87 ? 7.315 8.084 -8.294 1.00 90.56 87 PRO A O 1
ATOM 675 N N . PHE A 1 88 ? 8.088 9.088 -6.452 1.00 90.94 88 PHE A N 1
ATOM 676 C CA . PHE A 1 88 ? 9.387 9.453 -7.013 1.00 90.94 88 PHE A CA 1
ATOM 677 C C . PHE A 1 88 ? 10.430 8.340 -6.887 1.00 90.94 88 PHE A C 1
ATOM 679 O O . PHE A 1 88 ? 11.518 8.441 -7.458 1.00 90.94 88 PHE A O 1
ATOM 686 N N . SER A 1 89 ? 10.133 7.269 -6.146 1.00 88.56 89 SER A N 1
ATOM 687 C CA . SER A 1 89 ? 11.099 6.198 -5.903 1.00 88.56 89 SER A CA 1
ATOM 688 C C . SER A 1 89 ? 11.304 5.296 -7.125 1.00 88.56 89 SER A C 1
ATOM 690 O O . SER A 1 89 ? 12.373 4.693 -7.263 1.00 88.56 89 SER A O 1
ATOM 692 N N . GLY A 1 90 ? 10.281 5.195 -7.985 1.00 81.81 90 GLY A N 1
ATOM 693 C CA . GLY A 1 90 ? 10.210 4.235 -9.088 1.00 81.81 90 GLY A CA 1
ATOM 694 C C . GLY A 1 90 ? 10.110 2.781 -8.622 1.00 81.81 90 GLY A C 1
ATOM 695 O O . GLY A 1 90 ? 10.571 1.891 -9.340 1.00 81.81 90 GLY A O 1
ATOM 696 N N . LYS A 1 91 ? 9.595 2.544 -7.406 1.00 84.00 91 LYS A N 1
ATOM 697 C CA . LYS A 1 91 ? 9.578 1.223 -6.775 1.00 84.00 91 LYS A CA 1
ATOM 698 C C . LYS A 1 91 ? 8.209 0.822 -6.275 1.00 84.00 91 LYS A C 1
ATOM 700 O O . LYS A 1 91 ? 7.475 1.653 -5.763 1.00 84.00 91 LYS A O 1
ATOM 705 N N . ALA A 1 92 ? 7.909 -0.469 -6.366 1.00 80.75 92 ALA A N 1
ATOM 706 C CA . ALA A 1 92 ? 6.681 -1.049 -5.844 1.00 80.75 92 ALA A CA 1
ATOM 707 C C . ALA A 1 92 ? 6.918 -2.494 -5.393 1.00 80.75 92 ALA A C 1
ATOM 709 O O . ALA A 1 92 ? 7.712 -3.223 -5.986 1.00 80.75 92 ALA A O 1
ATOM 710 N N . ALA A 1 93 ? 6.215 -2.909 -4.343 1.00 85.69 93 ALA A N 1
ATOM 711 C CA . ALA A 1 93 ? 6.236 -4.275 -3.837 1.00 85.69 93 ALA A CA 1
ATOM 712 C C . ALA A 1 93 ? 4.832 -4.703 -3.419 1.00 85.69 93 ALA A C 1
ATOM 714 O O . ALA A 1 93 ? 4.082 -3.904 -2.873 1.00 85.69 93 ALA A O 1
ATOM 715 N N . ILE A 1 94 ? 4.483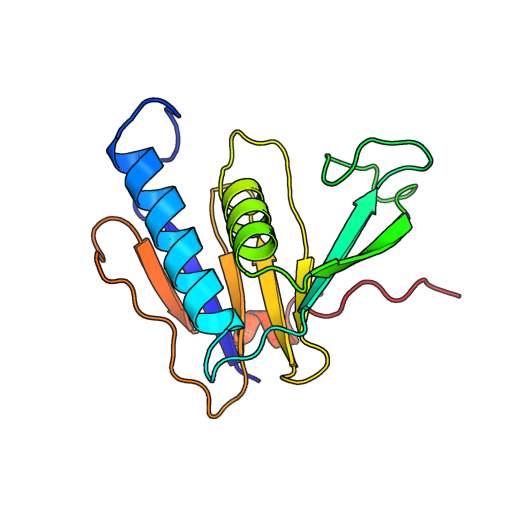 -5.978 -3.571 1.00 89.81 94 ILE A N 1
ATOM 716 C CA . ILE A 1 94 ? 3.276 -6.517 -2.927 1.00 89.81 94 ILE A CA 1
ATOM 717 C C . ILE A 1 94 ? 3.708 -7.156 -1.612 1.00 89.81 94 ILE A C 1
ATOM 719 O O . ILE A 1 94 ? 4.468 -8.121 -1.627 1.00 89.81 94 ILE A O 1
ATOM 723 N N . ILE A 1 95 ? 3.233 -6.650 -0.472 1.00 92.81 95 ILE A N 1
ATOM 724 C CA . ILE A 1 95 ? 3.611 -7.173 0.851 1.00 92.81 95 ILE A CA 1
ATOM 725 C C . ILE A 1 95 ? 2.453 -7.977 1.428 1.00 92.81 95 ILE A C 1
ATOM 727 O O . ILE A 1 95 ? 1.312 -7.523 1.437 1.00 92.81 95 ILE A O 1
ATOM 731 N N . ARG A 1 96 ? 2.735 -9.175 1.936 1.00 90.06 96 ARG A N 1
ATOM 732 C CA . ARG A 1 96 ? 1.735 -10.113 2.454 1.00 90.06 96 ARG A CA 1
ATOM 733 C C . ARG A 1 96 ? 2.206 -10.774 3.741 1.00 90.06 96 ARG A C 1
ATOM 735 O O . ARG A 1 96 ? 3.392 -11.012 3.934 1.00 90.06 96 ARG A O 1
ATOM 742 N N . SER A 1 97 ? 1.273 -11.134 4.613 1.00 85.81 97 SER A N 1
ATOM 743 C CA . SER A 1 97 ? 1.519 -12.006 5.762 1.00 85.81 97 SER A CA 1
ATOM 744 C C . SER A 1 97 ? 0.837 -13.352 5.546 1.00 85.81 97 SER A C 1
ATOM 746 O O . SER A 1 97 ? -0.386 -13.413 5.449 1.00 85.81 97 SER A O 1
ATOM 748 N N . ILE A 1 98 ? 1.606 -14.448 5.521 1.00 74.69 98 ILE A N 1
ATOM 749 C CA . ILE A 1 98 ? 1.026 -15.808 5.453 1.00 74.69 98 ILE A CA 1
ATOM 750 C C . ILE A 1 98 ? 0.278 -16.129 6.752 1.00 74.69 98 ILE A C 1
ATOM 752 O O . ILE A 1 98 ? -0.749 -16.795 6.727 1.00 74.69 98 ILE A O 1
ATOM 756 N N . ALA A 1 99 ? 0.778 -15.634 7.887 1.00 78.50 99 ALA A N 1
ATOM 757 C CA . ALA A 1 99 ? 0.219 -15.943 9.198 1.00 78.50 99 ALA A CA 1
ATOM 758 C C . ALA A 1 99 ? -1.129 -15.254 9.445 1.00 78.50 99 ALA A C 1
ATOM 760 O O . ALA A 1 99 ? -1.998 -15.819 10.104 1.00 78.50 99 ALA A O 1
ATOM 761 N N . THR A 1 100 ? -1.299 -14.030 8.934 1.00 81.88 100 THR A N 1
ATOM 762 C CA . THR A 1 100 ? -2.471 -13.196 9.252 1.00 81.88 100 THR A CA 1
ATOM 763 C C . THR A 1 100 ? -3.338 -12.852 8.052 1.00 81.88 100 THR A C 1
ATOM 765 O O . THR A 1 100 ? -4.313 -12.123 8.198 1.00 81.88 100 THR A O 1
ATOM 768 N N . CYS A 1 101 ? -3.000 -13.368 6.869 1.00 84.69 101 CYS A N 1
ATOM 769 C CA . CYS A 1 101 ? -3.701 -13.111 5.610 1.00 84.69 101 CYS A CA 1
ATOM 770 C C . CYS A 1 101 ? -3.827 -11.620 5.246 1.00 84.69 101 CYS A C 1
ATOM 772 O O . CYS A 1 101 ? -4.619 -11.277 4.377 1.00 84.69 101 CYS A O 1
ATOM 774 N N . ARG A 1 102 ? -3.058 -10.726 5.879 1.00 91.62 102 ARG A N 1
ATOM 775 C CA . ARG A 1 102 ? -3.033 -9.302 5.528 1.00 91.62 102 ARG A CA 1
ATOM 776 C C . ARG A 1 102 ? -2.159 -9.078 4.309 1.00 91.62 102 ARG A C 1
ATOM 778 O O . ARG A 1 102 ? -1.106 -9.707 4.190 1.00 91.62 102 ARG A O 1
ATOM 785 N N . ALA A 1 103 ? -2.564 -8.160 3.447 1.00 92.81 103 ALA A N 1
ATOM 786 C CA . ALA A 1 103 ? -1.791 -7.778 2.278 1.00 92.81 103 ALA A CA 1
ATOM 787 C C . ALA A 1 103 ? -1.877 -6.276 2.016 1.00 92.81 103 ALA A C 1
ATOM 789 O O . ALA A 1 103 ? -2.860 -5.633 2.381 1.00 92.81 103 ALA A O 1
ATOM 790 N N . VAL A 1 104 ? -0.861 -5.739 1.351 1.00 93.81 104 VAL A N 1
ATOM 791 C CA . VAL A 1 104 ? -0.885 -4.414 0.739 1.00 93.81 104 VAL A CA 1
ATOM 792 C C . VAL A 1 104 ? -0.306 -4.482 -0.670 1.00 93.81 104 VAL A C 1
ATOM 794 O O . VAL A 1 104 ? 0.681 -5.180 -0.915 1.00 93.81 104 VAL A O 1
ATOM 797 N N . THR A 1 105 ? -0.937 -3.748 -1.577 1.00 92.69 105 THR A N 1
ATOM 798 C CA . THR A 1 105 ? -0.391 -3.368 -2.884 1.00 92.69 105 THR A CA 1
ATOM 799 C C . THR A 1 105 ? -0.453 -1.846 -3.020 1.00 92.69 105 THR A C 1
ATOM 801 O O . THR A 1 105 ? -1.151 -1.185 -2.246 1.00 92.69 105 THR A O 1
ATOM 804 N N . PHE A 1 106 ? 0.288 -1.277 -3.965 1.00 91.31 106 PHE A N 1
ATOM 805 C CA . PHE A 1 106 ? 0.476 0.168 -4.088 1.00 91.31 106 PHE A CA 1
ATOM 806 C C . PHE A 1 106 ? 0.082 0.650 -5.483 1.00 91.31 106 PHE A C 1
ATOM 808 O O . PHE A 1 106 ? 0.274 -0.061 -6.467 1.00 91.31 106 PHE A O 1
ATOM 815 N N . GLY A 1 107 ? -0.505 1.844 -5.544 1.00 88.00 107 GLY A N 1
ATOM 816 C CA . GLY A 1 107 ? -0.786 2.548 -6.794 1.00 88.00 107 GLY A CA 1
ATOM 817 C C . GLY A 1 107 ? 0.346 3.504 -7.171 1.00 88.00 107 GLY A C 1
ATOM 818 O O . GLY A 1 107 ? 1.292 3.692 -6.411 1.00 88.00 107 GLY A O 1
ATOM 819 N N . TYR A 1 108 ? 0.226 4.141 -8.335 1.00 81.94 108 TYR A N 1
ATOM 820 C CA . TYR A 1 108 ? 1.255 5.045 -8.861 1.00 81.94 108 TYR A CA 1
ATOM 821 C C . TYR A 1 108 ? 1.343 6.388 -8.120 1.00 81.94 108 TYR A C 1
ATOM 823 O O . TYR A 1 108 ? 2.435 6.924 -7.970 1.00 81.94 108 TYR A O 1
ATOM 831 N N . ASP A 1 109 ? 0.222 6.897 -7.601 1.00 87.81 109 ASP A N 1
ATOM 832 C CA . ASP A 1 109 ? 0.131 8.255 -7.039 1.00 87.81 109 ASP A CA 1
ATOM 833 C C . ASP A 1 109 ? 0.170 8.253 -5.502 1.00 87.81 109 ASP A C 1
ATOM 835 O O . ASP A 1 109 ? -0.628 8.904 -4.830 1.00 87.81 109 ASP A O 1
ATOM 839 N N . GLY A 1 110 ? 1.050 7.434 -4.922 1.00 91.69 110 GLY A N 1
ATOM 840 C CA . GLY A 1 110 ? 1.191 7.268 -3.470 1.00 91.69 110 GLY A CA 1
ATOM 841 C C . GLY A 1 110 ? -0.009 6.643 -2.760 1.00 91.69 110 GLY A C 1
ATOM 842 O O . GLY A 1 110 ? -0.178 6.783 -1.546 1.00 91.69 110 GLY A O 1
ATOM 843 N N . GLN A 1 111 ? -0.840 5.930 -3.517 1.00 94.75 111 GLN A N 1
ATOM 844 C CA . GLN A 1 111 ? -1.959 5.156 -2.999 1.00 94.75 111 GLN A CA 1
ATOM 845 C C . GLN A 1 111 ? -1.483 3.820 -2.428 1.00 94.75 111 GLN A C 1
ATOM 847 O O . GLN A 1 111 ? -0.571 3.184 -2.958 1.00 94.75 111 GLN A O 1
ATOM 852 N N . ALA A 1 112 ? -2.171 3.341 -1.398 1.00 95.56 112 ALA A N 1
ATOM 853 C CA . ALA A 1 112 ? -2.018 1.984 -0.896 1.00 95.56 112 ALA A CA 1
ATOM 854 C C . ALA A 1 112 ? -3.384 1.305 -0.783 1.00 95.56 112 ALA A C 1
ATOM 856 O O . ALA A 1 112 ? -4.367 1.920 -0.374 1.00 95.56 112 ALA A O 1
ATOM 857 N N . PHE A 1 113 ? -3.437 0.019 -1.105 1.00 95.06 113 PHE A N 1
ATOM 858 C CA . PHE A 1 113 ? -4.643 -0.794 -1.022 1.00 95.06 113 PHE A CA 1
ATOM 859 C C . PHE A 1 113 ? -4.388 -1.942 -0.055 1.00 95.06 113 PHE A C 1
ATOM 861 O O . PHE A 1 113 ? -3.560 -2.814 -0.317 1.00 95.06 113 PHE A O 1
ATOM 868 N N . LEU A 1 114 ? -5.079 -1.927 1.083 1.00 94.94 114 LEU A N 1
ATOM 869 C CA . LEU A 1 114 ? -4.958 -2.938 2.128 1.00 94.94 114 LEU A CA 1
ATOM 870 C C . LEU A 1 114 ? -6.030 -4.004 1.965 1.00 94.94 114 LEU A C 1
ATOM 872 O O . LEU A 1 114 ? -7.203 -3.674 1.860 1.00 94.94 114 LEU A O 1
ATOM 876 N N . CYS A 1 115 ? -5.643 -5.269 2.072 1.00 94.06 115 CYS A N 1
ATOM 877 C CA . CYS A 1 115 ? -6.547 -6.381 2.328 1.00 94.06 115 CYS A CA 1
ATOM 878 C C . CYS A 1 115 ? -6.370 -6.820 3.785 1.00 94.06 115 CYS A C 1
ATOM 880 O O . CYS A 1 115 ? -5.287 -7.253 4.188 1.00 94.06 115 CYS A O 1
ATOM 882 N N . LEU A 1 116 ? -7.428 -6.687 4.581 1.00 93.12 116 LEU A N 1
ATOM 883 C CA . LEU A 1 116 ? -7.452 -6.988 6.011 1.00 93.12 116 LEU A CA 1
ATOM 884 C C . LEU A 1 116 ? -8.476 -8.080 6.325 1.00 93.12 116 LEU A C 1
ATOM 886 O O . LEU A 1 116 ? -9.395 -8.367 5.547 1.00 93.12 116 LEU A O 1
ATOM 890 N N . ARG A 1 117 ? -8.345 -8.699 7.499 1.00 90.88 117 ARG A N 1
ATOM 891 C CA . ARG A 1 117 ? -9.342 -9.661 7.977 1.00 90.88 117 ARG A CA 1
ATOM 892 C C . ARG A 1 117 ? -10.632 -8.936 8.360 1.00 90.88 117 ARG A C 1
ATOM 894 O O . ARG A 1 117 ? -10.646 -7.722 8.546 1.00 90.88 117 ARG A O 1
ATOM 901 N N . HIS A 1 118 ? -11.741 -9.665 8.471 1.00 90.94 118 HIS A N 1
ATOM 902 C CA . HIS A 1 118 ? -13.026 -9.033 8.798 1.00 90.94 118 HIS A CA 1
ATOM 903 C C . HIS A 1 118 ? -13.043 -8.410 10.199 1.00 90.94 118 HIS A C 1
ATOM 905 O O . HIS A 1 118 ? -13.744 -7.417 10.402 1.00 90.94 118 HIS A O 1
ATOM 911 N N . GLU A 1 119 ? -12.290 -9.008 11.123 1.00 90.75 119 GLU A N 1
ATOM 912 C CA . GLU A 1 119 ? -12.148 -8.625 12.527 1.00 90.75 119 GLU A CA 1
ATOM 913 C C . GLU A 1 119 ? -11.047 -7.594 12.804 1.00 90.75 119 GLU A C 1
ATOM 915 O O . GLU A 1 119 ? -10.875 -7.195 13.956 1.00 90.75 119 GLU A O 1
ATOM 920 N N . ASP A 1 120 ? -10.255 -7.219 11.797 1.00 91.75 120 ASP A N 1
ATOM 921 C CA . ASP A 1 120 ? -9.295 -6.129 11.946 1.00 91.75 120 ASP A CA 1
ATOM 922 C C . ASP A 1 120 ? -10.028 -4.784 11.845 1.00 91.75 120 ASP A C 1
ATOM 924 O O . ASP A 1 120 ? -10.979 -4.628 11.069 1.00 91.75 120 ASP A O 1
ATOM 928 N N . ASP A 1 121 ? -9.579 -3.817 12.644 1.00 92.81 121 ASP A N 1
ATOM 929 C CA . ASP A 1 121 ? -10.127 -2.466 12.618 1.00 92.81 121 ASP A CA 1
ATOM 930 C C . ASP A 1 121 ? -9.825 -1.790 11.267 1.00 92.81 121 ASP A C 1
ATOM 932 O O . ASP A 1 121 ? -8.753 -2.019 10.690 1.00 92.81 121 ASP A O 1
ATOM 936 N N . PRO A 1 122 ? -10.740 -0.952 10.745 1.00 94.44 122 PRO A N 1
ATOM 937 C CA . PRO A 1 122 ? -10.457 -0.144 9.567 1.00 94.44 122 PRO A CA 1
ATOM 938 C C . PRO A 1 122 ? -9.220 0.740 9.793 1.00 94.44 122 PRO A C 1
ATOM 940 O O . PRO A 1 122 ? -9.054 1.278 10.893 1.00 94.44 122 PRO A O 1
ATOM 943 N N . PRO A 1 123 ? -8.368 0.942 8.774 1.00 94.94 123 PRO A N 1
ATOM 944 C CA . PRO A 1 123 ? -7.309 1.935 8.862 1.00 94.94 123 PRO A CA 1
ATOM 94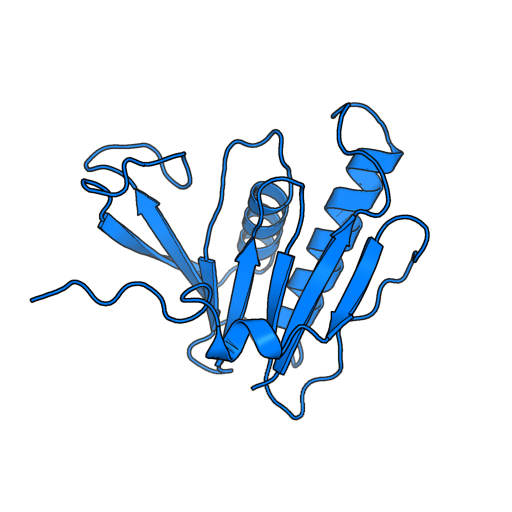5 C C . PRO A 1 123 ? -7.928 3.326 9.039 1.00 94.94 123 PRO A C 1
ATOM 947 O O . PRO A 1 123 ? -8.931 3.653 8.406 1.00 94.94 123 PRO A O 1
ATOM 950 N N . THR A 1 124 ? -7.317 4.154 9.884 1.00 94.31 124 THR A N 1
ATOM 951 C CA . THR A 1 124 ? -7.767 5.528 10.133 1.00 94.31 124 THR A CA 1
ATOM 952 C C . THR A 1 124 ? -6.625 6.504 9.913 1.00 94.31 124 THR A C 1
ATOM 954 O O . THR A 1 124 ? -5.539 6.313 10.461 1.00 94.31 124 THR A O 1
ATOM 957 N N . SER A 1 125 ? -6.884 7.574 9.166 1.00 95.25 125 SER A N 1
ATOM 958 C CA . SER A 1 125 ? -5.945 8.688 9.031 1.00 95.25 125 SER A CA 1
ATOM 959 C C . SER A 1 125 ? -5.965 9.580 10.274 1.00 95.25 125 SER A C 1
ATOM 961 O O . SER A 1 125 ? -7.034 9.959 10.756 1.00 95.25 125 SER A O 1
ATOM 963 N N . SER A 1 126 ? -4.785 9.938 10.786 1.00 96.06 126 SER A N 1
ATOM 964 C CA . SER A 1 126 ? -4.639 10.949 11.842 1.00 96.06 126 SER A CA 1
ATOM 965 C C . SER A 1 126 ? -4.700 12.384 11.306 1.00 96.06 126 SER A C 1
ATOM 967 O O . SER A 1 126 ? -4.913 13.307 12.090 1.00 96.06 126 SER A O 1
ATOM 969 N N . ASP A 1 127 ? -4.567 12.570 9.988 1.00 97.50 127 ASP A N 1
ATOM 970 C CA . ASP A 1 127 ? -4.725 13.854 9.306 1.00 97.50 127 ASP A CA 1
ATOM 971 C C . ASP A 1 127 ? -5.521 13.683 7.993 1.00 97.50 127 ASP A C 1
ATOM 973 O O . ASP A 1 127 ? -4.951 13.443 6.920 1.00 97.50 127 ASP A O 1
ATOM 977 N N . PRO A 1 128 ? -6.859 13.823 8.051 1.00 95.88 128 PRO A N 1
ATOM 978 C CA . PRO A 1 128 ? -7.722 13.740 6.873 1.00 95.88 128 PRO A CA 1
ATOM 979 C C . PRO A 1 128 ? -7.473 14.828 5.818 1.00 95.88 128 PRO A C 1
ATOM 981 O O . PRO A 1 128 ? -7.988 14.720 4.710 1.00 95.88 128 PRO A O 1
ATOM 984 N N . SER A 1 129 ? -6.707 15.881 6.139 1.00 96.81 129 SER A N 1
ATOM 985 C CA . SER A 1 129 ? -6.318 16.912 5.166 1.00 96.81 129 SER A CA 1
ATOM 986 C C . SER A 1 129 ? -5.133 16.500 4.286 1.00 96.81 129 SER A C 1
ATOM 988 O O . SER A 1 129 ? -4.790 17.221 3.346 1.00 96.81 129 SER A O 1
ATOM 990 N N . LEU A 1 130 ? -4.507 15.359 4.595 1.00 97.00 130 LEU A N 1
ATOM 991 C CA . LEU A 1 130 ? -3.418 14.760 3.825 1.00 97.00 130 LEU A CA 1
ATOM 992 C C . LEU A 1 130 ? -3.824 13.424 3.205 1.00 97.00 130 LEU A C 1
ATOM 994 O O . LEU A 1 130 ? -3.490 13.173 2.051 1.00 97.00 130 LEU A O 1
ATOM 998 N N . VAL A 1 131 ? -4.551 12.584 3.947 1.00 97.88 131 VAL A N 1
ATOM 999 C CA . VAL A 1 131 ? -4.855 11.207 3.534 1.00 97.88 131 VAL A CA 1
ATOM 1000 C C . VAL A 1 131 ? -6.285 10.827 3.895 1.00 97.88 131 VAL A C 1
ATOM 1002 O O . VAL A 1 131 ? -6.697 10.995 5.045 1.00 97.88 131 VAL A O 1
ATOM 1005 N N . THR A 1 132 ? -7.009 10.234 2.948 1.00 97.25 132 THR A N 1
ATOM 1006 C CA . THR A 1 132 ? -8.304 9.580 3.179 1.00 97.25 132 THR A CA 1
ATOM 1007 C C . THR A 1 132 ? -8.170 8.063 3.206 1.00 97.25 132 THR A C 1
ATOM 1009 O O . THR A 1 132 ? -7.260 7.474 2.622 1.00 97.25 132 THR A O 1
ATOM 1012 N N . THR A 1 133 ? -9.102 7.429 3.915 1.00 97.06 133 THR A N 1
ATOM 1013 C CA . THR A 1 133 ? -9.235 5.976 4.017 1.00 97.06 133 THR A CA 1
ATOM 1014 C C . THR A 1 133 ? -10.669 5.596 3.685 1.00 97.06 133 THR A C 1
ATOM 1016 O O . THR A 1 133 ? -11.594 6.117 4.311 1.00 97.06 133 THR A O 1
ATOM 1019 N N . GLU A 1 134 ? -10.863 4.692 2.734 1.00 96.56 134 GLU A N 1
ATOM 1020 C CA . GLU A 1 134 ? -12.188 4.314 2.234 1.00 96.56 134 GLU A CA 1
ATOM 1021 C C . GLU A 1 134 ? -12.327 2.794 2.163 1.00 96.56 134 GLU A C 1
ATOM 1023 O O . GLU A 1 134 ? -11.364 2.100 1.834 1.00 96.56 134 GLU A O 1
ATOM 1028 N N . ASP A 1 135 ? -13.519 2.264 2.460 1.00 95.56 135 ASP A N 1
ATOM 1029 C CA . ASP A 1 135 ? -13.826 0.861 2.160 1.00 95.56 135 ASP A CA 1
ATOM 1030 C C . ASP A 1 135 ? -13.849 0.688 0.642 1.00 95.56 135 ASP A C 1
ATOM 1032 O O . ASP A 1 135 ? -14.549 1.413 -0.066 1.00 95.56 135 ASP A O 1
ATOM 1036 N N . ARG A 1 136 ? -13.041 -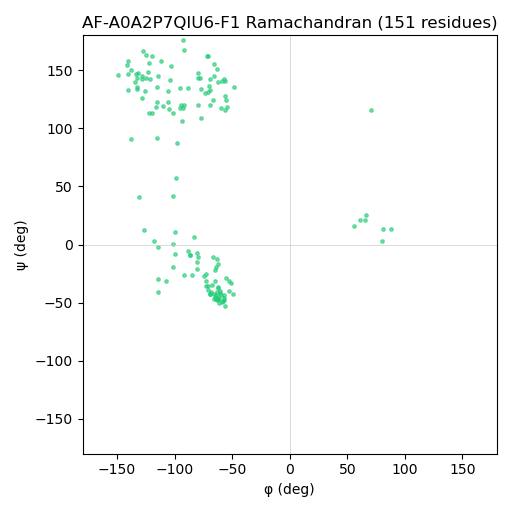0.253 0.166 1.00 93.69 136 ARG A N 1
ATOM 1037 C CA . ARG A 1 136 ? -12.900 -0.610 -1.242 1.00 93.69 136 ARG A CA 1
ATOM 1038 C C . ARG A 1 136 ? -13.005 -2.117 -1.423 1.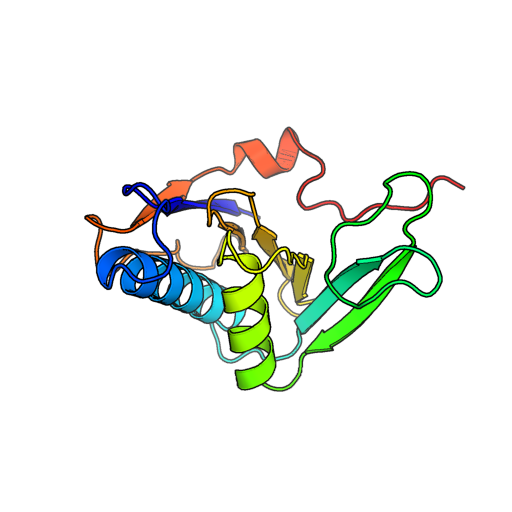00 93.69 136 ARG A C 1
ATOM 1040 O O . ARG A 1 136 ? -12.232 -2.727 -2.159 1.00 93.69 136 ARG A O 1
ATOM 1047 N N . SER A 1 137 ? -13.929 -2.742 -0.693 1.00 90.06 137 SER A N 1
ATOM 1048 C CA . SER A 1 137 ? -14.143 -4.192 -0.739 1.00 90.06 137 SER A CA 1
ATOM 1049 C C . SER A 1 137 ? -14.573 -4.695 -2.124 1.00 90.06 137 SER A C 1
ATOM 1051 O O . SER A 1 137 ? -14.424 -5.885 -2.389 1.00 90.06 137 SER A O 1
ATOM 1053 N N . ASP A 1 138 ? -15.033 -3.804 -3.013 1.00 86.12 138 ASP A N 1
ATOM 1054 C CA . ASP A 1 138 ? -15.218 -4.048 -4.452 1.00 86.12 138 ASP A CA 1
ATOM 1055 C C . ASP A 1 138 ? -13.944 -4.594 -5.119 1.00 86.12 138 ASP A C 1
ATOM 1057 O O . ASP A 1 138 ? -13.996 -5.567 -5.871 1.00 86.12 138 ASP A O 1
ATOM 1061 N N . LEU A 1 139 ? -12.772 -4.067 -4.745 1.00 83.25 139 LEU A N 1
ATOM 1062 C CA . LEU A 1 139 ? -11.479 -4.465 -5.313 1.00 83.25 139 LEU A CA 1
ATOM 1063 C C . LEU A 1 139 ? -11.068 -5.909 -4.987 1.00 83.25 139 LEU A C 1
ATOM 1065 O O . LEU A 1 139 ? -10.093 -6.400 -5.539 1.00 83.25 139 LEU A O 1
ATOM 1069 N N . LEU A 1 140 ? -11.763 -6.599 -4.078 1.00 81.81 140 LEU A N 1
ATOM 1070 C CA . LEU A 1 140 ? -11.508 -8.021 -3.821 1.00 81.81 140 LEU A CA 1
ATOM 1071 C C . LEU A 1 140 ? -12.161 -8.943 -4.853 1.00 81.81 140 LEU A C 1
ATOM 1073 O O . LEU A 1 140 ? -11.778 -10.105 -4.939 1.00 81.81 140 LEU A O 1
ATOM 1077 N N . ALA A 1 141 ? -13.188 -8.464 -5.555 1.00 76.88 141 ALA A N 1
ATOM 1078 C CA . ALA A 1 141 ? -13.929 -9.245 -6.541 1.00 76.88 141 ALA A CA 1
ATOM 1079 C C . ALA A 1 141 ? -13.614 -8.809 -7.975 1.00 76.88 141 ALA A C 1
ATOM 1081 O O . ALA A 1 141 ? -13.643 -9.636 -8.884 1.00 76.88 141 ALA A O 1
ATOM 1082 N N . ASP A 1 142 ? -13.316 -7.522 -8.160 1.00 68.56 142 ASP A N 1
ATOM 1083 C CA . ASP A 1 142 ? -13.271 -6.902 -9.482 1.00 68.56 142 ASP A CA 1
ATOM 1084 C C . ASP A 1 142 ? -11.849 -6.768 -10.049 1.00 68.56 142 ASP A C 1
ATOM 1086 O O . ASP A 1 142 ? -11.692 -6.390 -11.212 1.00 68.56 142 ASP A O 1
ATOM 1090 N N . THR A 1 143 ? -10.807 -7.062 -9.259 1.00 64.69 143 THR A N 1
ATOM 1091 C CA . THR A 1 143 ? -9.408 -6.947 -9.692 1.00 64.69 143 THR A CA 1
ATOM 1092 C C . THR A 1 143 ? -8.539 -8.096 -9.183 1.00 64.69 143 THR A C 1
ATOM 1094 O O . THR A 1 143 ? -8.823 -8.732 -8.172 1.00 64.69 143 THR A O 1
ATOM 1097 N N . ASP A 1 144 ? -7.427 -8.325 -9.875 1.00 63.88 144 ASP A N 1
ATOM 1098 C CA . ASP A 1 144 ? -6.372 -9.283 -9.527 1.00 63.88 144 ASP A CA 1
ATOM 1099 C C . ASP A 1 144 ? -5.354 -8.715 -8.515 1.00 63.88 144 ASP A C 1
ATOM 1101 O O . ASP A 1 144 ? -4.353 -9.359 -8.179 1.00 63.88 144 ASP A O 1
ATOM 1105 N N . TYR A 1 145 ? -5.614 -7.514 -7.980 1.00 66.25 145 TYR A N 1
ATOM 1106 C CA . TYR A 1 145 ? -4.687 -6.729 -7.153 1.00 66.25 145 TYR A CA 1
ATOM 1107 C C . TYR A 1 145 ? -4.173 -7.494 -5.928 1.00 66.25 145 TYR A C 1
ATOM 1109 O O . TYR A 1 145 ? -3.062 -7.251 -5.444 1.00 66.25 145 TYR A O 1
ATOM 1117 N N . PHE A 1 146 ? -4.977 -8.431 -5.422 1.00 68.88 146 PHE A N 1
ATOM 1118 C CA . PHE A 1 146 ? -4.662 -9.245 -4.253 1.00 68.88 146 PHE A CA 1
ATOM 1119 C C . PHE A 1 146 ? -4.486 -10.730 -4.559 1.00 68.88 146 PHE A C 1
ATOM 1121 O O . PHE A 1 146 ? -4.091 -11.476 -3.661 1.00 68.88 146 PHE A O 1
ATOM 1128 N N . ASP A 1 147 ? -4.668 -11.165 -5.803 1.00 63.91 147 ASP A N 1
ATOM 1129 C CA . ASP A 1 147 ? -4.560 -12.581 -6.158 1.00 63.91 147 ASP A CA 1
ATOM 1130 C C . ASP A 1 147 ? -3.108 -13.031 -6.053 1.00 63.91 147 ASP A C 1
ATOM 1132 O O . ASP A 1 147 ? -2.779 -14.009 -5.380 1.00 63.91 147 ASP A O 1
ATOM 1136 N N . GLY A 1 148 ? -2.186 -12.194 -6.529 1.00 55.53 148 GLY A N 1
ATOM 1137 C CA . GLY A 1 148 ? -0.796 -12.599 -6.679 1.00 55.53 148 GLY A CA 1
ATOM 1138 C C . GLY A 1 148 ? -0.739 -13.586 -7.831 1.00 55.53 148 GLY A C 1
ATOM 1139 O O . GLY A 1 148 ? -1.357 -14.644 -7.790 1.00 55.53 148 GLY A O 1
ATOM 1140 N N . PHE A 1 149 ? -0.050 -13.200 -8.895 1.00 48.00 149 PHE A N 1
ATOM 1141 C CA . PHE A 1 149 ? -0.101 -13.924 -10.155 1.00 48.00 149 PHE A CA 1
ATOM 1142 C C . PHE A 1 149 ? 0.243 -15.410 -9.962 1.00 48.00 149 PHE A C 1
ATOM 1144 O O . PHE A 1 149 ? 1.343 -15.771 -9.529 1.00 48.00 149 PHE A O 1
ATOM 1151 N N . LEU A 1 150 ? -0.716 -16.274 -10.285 1.00 36.41 150 LEU 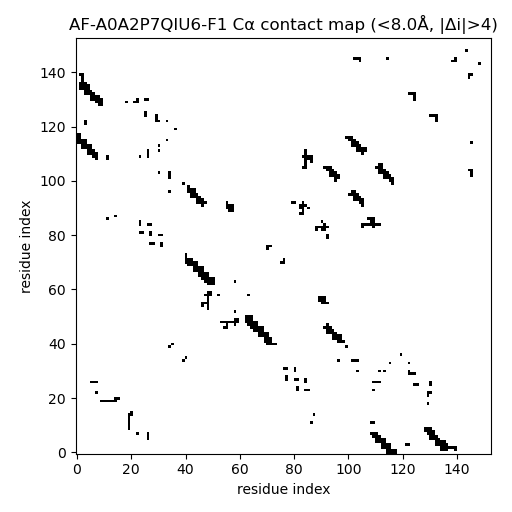A N 1
ATOM 1152 C CA . LEU A 1 150 ? -0.469 -17.692 -10.486 1.00 36.41 150 LEU A CA 1
ATOM 1153 C C . LEU A 1 150 ? 0.112 -17.823 -11.897 1.00 36.41 150 LEU A C 1
ATOM 1155 O O . LEU A 1 150 ? -0.565 -17.417 -12.842 1.00 36.41 150 LEU A O 1
ATOM 1159 N N . PRO A 1 151 ? 1.336 -18.350 -12.087 1.00 35.66 151 PRO A N 1
ATOM 1160 C CA . PRO A 1 151 ? 1.827 -18.599 -13.433 1.00 35.66 151 PRO A CA 1
ATOM 1161 C C . PRO A 1 151 ? 0.832 -19.507 -14.158 1.00 35.66 151 PRO A C 1
ATOM 1163 O O . PRO A 1 151 ? 0.448 -20.557 -13.636 1.00 35.66 151 PRO A O 1
ATOM 1166 N N . ALA A 1 152 ? 0.398 -19.090 -15.348 1.00 38.84 152 ALA A N 1
ATOM 1167 C CA . ALA A 1 152 ? -0.312 -19.977 -16.251 1.00 38.84 152 ALA A CA 1
ATOM 1168 C C . ALA A 1 152 ? 0.621 -21.155 -16.571 1.00 38.84 152 ALA A C 1
ATOM 1170 O O . ALA A 1 152 ? 1.726 -20.950 -17.079 1.00 38.84 152 ALA A O 1
ATOM 1171 N N . ASN A 1 153 ? 0.201 -22.363 -16.192 1.00 38.12 153 ASN A N 1
ATOM 1172 C CA . ASN A 1 153 ? 0.862 -23.606 -16.594 1.00 38.12 153 ASN A CA 1
ATOM 1173 C C . ASN A 1 153 ? 0.673 -23.860 -18.089 1.00 38.12 153 ASN A C 1
ATOM 1175 O O . ASN A 1 153 ? -0.457 -23.627 -18.578 1.00 38.12 153 ASN A O 1
#

Solvent-accessible surface area (backbone atoms only — not comparable to full-atom values): 8645 Å² total; per-residue (Å²): 111,39,25,33,40,36,36,56,71,57,82,83,82,49,87,84,38,66,67,39,51,48,35,40,50,51,54,32,48,47,50,49,50,62,69,29,60,93,74,54,51,63,34,33,33,42,30,54,24,31,88,92,52,64,86,36,35,85,54,48,85,95,62,35,43,82,42,82,42,82,37,68,49,70,67,56,48,49,50,51,45,34,37,21,25,32,61,85,63,58,30,54,53,38,40,36,19,85,87,66,66,29,34,37,34,59,45,75,78,34,21,38,40,37,37,36,47,77,87,52,80,80,76,74,61,94,48,70,84,36,29,47,61,43,87,36,51,64,52,72,77,77,44,67,80,76,68,61,91,73,79,84,127

Foldseek 3Di:
DWKKKKDWPDALPDPPDPLNVVLLLQLLVLLLCQQCPPNDQWKKKWFFAAVVGDTFADHDPVRTDTDIGTGRDSVVSSVLSSLQLNLVNRGWIWMAHPVQRWIWGHDNRSMIMIDHDPPGDFRDGPDPNTMDMGTPRVCVPPHCRSVPDDPDD

Organism: NCBI:txid2116704

Mean predicted aligned error: 4.97 Å

Radius of gyration: 14.96 Å; Cα contacts (8 Å, |Δi|>4): 296; chains: 1; bounding box: 34×43×37 Å

=== Feature glossary ===
The record interleaves many kinds of information about one protein. Here is each kind framed as the question it answers.

Q: What does the local fold look like, residue by residue?
A: A 3Di character summarizes, for each residue, the relative orientation of the Cα frame of its nearest spatial neighbor. Because it encodes fold topology rather than chemistry, 3Di alignments detect remote structural similarity that sequence alignment misses.

Q: Which residues are in helices, strands, or loops?
A: Secondary structure is the local, repeating backbone conformation. DSSP classifies it into eight states by reading the hydrogen-bond network: three helix types (H, G, I), two β types (E, B), two non-regular types (T, S), and unstructured coil (-).

Q: How big and how compact is the whole molecule?
A: Three whole-structure scalars: the radius of gyration (RMS distance of Cα from centroid, in Å), the count of Cα–Cα contacts (pairs closer than 8 Å and separated by more than four residues in sequence — i.e. tertiary, not local, contacts), and the bounding-box dimensions. Together they distinguish compact globular folds from extended fibres or disordered chains.

Q: How confident is the AlphaFold model at each residue?
A: For AlphaFold models, the B-factor field carries pLDDT — the model's own estimate of local accuracy on a 0–100 scale. Regions with pLDDT<50 should be treated as essentially unmodeled; they often correspond to intrinsically disordered segments.

Q: What family and function is it annotated with?
A: Functional annotations link the protein to curated databases. InterPro entries identify conserved domains and families by matching the sequence against member-database signatures (Pfam, PROSITE, CDD, …). Gene Ontology (GO) terms describe molecular function, biological process, and cellular component in a controlled vocabulary. CATH places the structure in a hierarchical fold classification (Class/Architecture/Topology/Homologous-superfamily). The organism is the source species.

Q: What known structures does this most resemble?
A: Nearest PDB neighbors are the top structural matches found by Foldseek when searching this structure against the entire Protein Data Bank. Each hit reports a TM-score (0 to 1; >0.5 almost always implies the same fold) and an E-value. These are *structural* homologs — they may share no detectable sequence similarity.

Q: Which residues are buried vs exposed?
A: Solvent-accessible surface area (SASA) is the area in Å² traced out by the centre of a 1.4 Å probe sphere (a water molecule) rolled over the protein's van der Waals surface (Shrake–Rupley / Lee–Richards construction). Buried residues have near-zero SASA; fully exposed residues can exceed 200 Å². The total SASA scales roughly with the number of surface residues.

Q: What are the backbone torsion angles?
A: φ (phi) and ψ (psi) are the two rotatable backbone dihedrals per residue: φ is the C(i-1)–N–Cα–C torsion, ψ is the N–Cα–C–N(i+1) torsion, both in degrees on (−180°, 180°]. α-helical residues cluster near (−60°, −45°); β-strand residues near (−120°, +130°). A Ramachandran plot is simply a scatter of (φ, ψ) for every residue.

Q: Are the domains correctly placed relative to each other?
A: Predicted aligned error is AlphaFold's pairwise confidence. Unlike pLDDT (per-residue), PAE is per-residue-pair and captures whether two parts of the structure are correctly placed relative to each other. Units are ångströms of expected positional error.

Q: What if only a Cα trace is available?
A: P-SEA three-state annotation labels each residue as helix, strand, or coil based purely on the geometry of the Cα trace. It serves as a fallback when the full backbone (and thus DSSP) is unavailable.

Q: What is the amino-acid chain?
A: This is the polypeptide sequence — one letter per residue, N-terminus first. Length ranges from a few dozen residues for small domains to over a thousand for large multi-domain proteins.

Q: What do the rendered images show?
A: The six renders are orthographic views along the three Cartesian axes in both directions. Representation (cartoon, sticks, or surface) and color scheme (sequence-rainbow or by-chain) vary across proteins so the training set covers all the common visualization conventions.

Q: What do the diagnostic plots show?
A: Plot images: a contact map (which residues are close in 3D, as an N×N binary image), a Ramachandran scatter (backbone torsion angles, revealing secondary-structure composition at a glance), and — for AlphaFold structures — a PAE heatmap (pairwise prediction confidence).

Q: How mobile is each atom in the crystal?
A: B-factor (Debye–Waller factor) reflects atomic displacement in the crystal lattice. It is an experimental observable (units Å²), not a prediction; low values mean the atom is pinned down, high values mean it moves or is heterogeneous across the crystal.

Q: Where is each backbone atom in 3D?
A: The mmCIF table is the protein's shape written out atom by atom. For each backbone N, Cα, C, and carbonyl O, it records an (x, y, z) coordinate triple in Å plus the residue type, chain letter, and residue number.